Protein 3FH1 (pdb70)

InterPro domains:
  IPR032710 NTF2-like domain superfamily [SSF54427] (16-126)
  IPR037401 SnoaL-like domain [PF12680] (23-121)

Nearest PDB structures (foldseek):
  3fh1-assembly1_A-2  TM=1.009E+00  e=1.905E-24  Mesorhizobium loti
  2bng-assembly1_B  TM=7.174E-01  e=2.639E-05  Mycobacterium tuberculosis H37Rv
  2bng-assembly1_C-2  TM=7.098E-01  e=6.671E-05  Mycobacterium tuberculosis H37Rv
  5ts4-assembly3_C  TM=7.172E-01  e=2.159E-04  synthetic construct
  5yao-assembly2_B  TM=7.017E-01  e=2.159E-04  Rhodococcus erythropolis

Organism: Mesorhizobium japonicum (strain LMG 29417 / CECT 9101 / MAFF 303099) (NCBI:txid266835)

Sequence (118 aa):
ITLHPDDRSEQTAEIRRRRFNDVFQLHDPAALPELIAEEECVIENNTVPAPDGAARHAGRQACVQLWSSAIATQQPGTRRFDLEETFVAGDRATIRWRYWADGNSVRGVNLLRVVQDDGRIVEEAGYVKG

Foldseek 3Di:
DAEDDDDCQVLLVVLVVLLCCQVVLNLPPQLVQADQFAKEQAQDDPPTRDIATGSVRVSVVSNCNSNPPQKGKDWDDWYTYYFKIKTWIWIFNVGDIWTWMKIGDDPSHHRYMIHTDD

Solvent-accessible surface area: 7000 Å² total

Radius of gyration: 13.7 Å; Cα contacts (8 Å, |Δi|>4): 273; chains: 1; bounding box: 38×33×27 Å

CATH classification: 3.10.450.50

Structure (mmCIF, N/CA/C/O backbone):
data_3FH1
#
_entry.id   3FH1
#
_cell.length_a   45.110
_cell.length_b   45.110
_cell.length_c   136.600
_cell.angle_alpha   90.000
_cell.angle_beta   90.000
_cell.angle_gamma   90.000
#
_symmetry.space_group_name_H-M   'P 43 21 2'
#
loop_
_entity.id
_entity.type
_entity.pdbx_description
1 polymer 'uncharacterized NTF2-like protein'
2 non-polymer 'UNKNOWN LIGAND'
3 non-polymer 'CHLORIDE ION'
4 non-polymer 1,2-ETHANEDIOL
5 water water
#
loop_
_atom_site.group_PDB
_atom_site.id
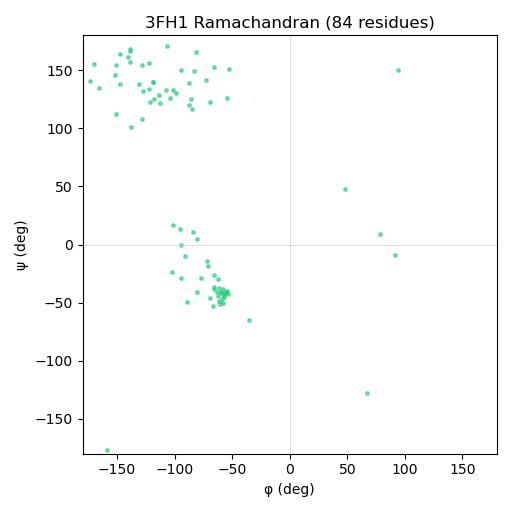_atom_site.type_symbol
_atom_site.label_atom_id
_atom_site.label_alt_id
_atom_site.label_comp_id
_atom_site.label_asym_id
_atom_site.label_entity_id
_atom_site.label_seq_id
_atom_site.pdbx_PDB_ins_code
_atom_site.Cartn_x
_atom_site.Cartn_y
_atom_site.Cartn_z
_atom_site.occupancy
_atom_site.B_iso_or_equiv
_atom_site.auth_seq_id
_atom_site.auth_comp_id
_atom_site.auth_asym_id
_atom_site.auth_atom_id
_atom_site.pdbx_PDB_model_num
ATOM 1 N N . ILE A 1 8 ? 16.023 -3.082 67.897 1.00 51.89 7 ILE A N 1
ATOM 2 C CA . ILE A 1 8 ? 14.731 -2.380 67.574 1.00 50.56 7 ILE A CA 1
ATOM 3 C C . ILE A 1 8 ? 13.625 -2.691 68.623 1.00 54.81 7 ILE A C 1
ATOM 4 O O . ILE A 1 8 ? 13.250 -3.860 68.805 1.00 58.04 7 ILE A O 1
ATOM 9 N N . THR A 1 9 ? 13.148 -1.660 69.349 1.00 51.87 8 THR A N 1
ATOM 10 C CA . THR A 1 9 ? 11.994 -1.785 70.259 1.00 50.09 8 THR A CA 1
ATOM 11 C C . THR A 1 9 ? 10.699 -1.597 69.446 1.00 48.04 8 THR A C 1
ATOM 12 O O . THR A 1 9 ? 10.485 -0.543 68.873 1.00 32.57 8 THR A O 1
ATOM 16 N N . LEU A 1 10 ? 9.857 -2.621 69.361 1.00 49.60 9 LEU A N 1
ATOM 17 C CA . LEU A 1 10 ? 8.620 -2.522 68.564 1.00 50.15 9 LEU A CA 1
ATOM 18 C C . LEU A 1 10 ? 7.392 -2.341 69.407 1.00 50.67 9 LEU A C 1
ATOM 19 O O . LEU A 1 10 ? 7.123 -3.112 70.330 1.00 50.80 9 LEU A O 1
ATOM 24 N N . HIS A 1 11 ? 6.655 -1.296 69.085 1.00 49.30 10 HIS A N 1
ATOM 25 C CA . HIS A 1 11 ? 5.350 -1.128 69.641 1.00 48.99 10 HIS A CA 1
ATOM 26 C C . HIS A 1 11 ? 4.402 -1.901 68.703 1.00 48.83 10 HIS A C 1
ATOM 27 O O . HIS A 1 11 ? 4.318 -1.591 67.520 1.00 44.90 10 HIS A O 1
ATOM 34 N N . PRO A 1 12 ? 3.681 -2.904 69.228 1.00 48.66 11 PRO A N 1
ATOM 35 C CA . PRO A 1 12 ? 2.809 -3.703 68.334 1.00 50.57 11 PRO A CA 1
ATOM 36 C C . PRO A 1 12 ? 1.825 -2.819 67.543 1.00 51.42 11 PRO A C 1
ATOM 37 O O . PRO A 1 12 ? 1.087 -2.001 68.128 1.00 50.98 11 PRO A O 1
ATOM 41 N N . ASP A 1 13 ? 1.836 -2.969 66.221 1.00 50.41 12 ASP A N 1
ATOM 42 C CA . ASP A 1 13 ? 0.963 -2.181 65.359 1.00 50.51 12 ASP A CA 1
ATOM 43 C C . ASP A 1 13 ? 1.056 -2.754 63.996 1.00 49.14 12 ASP A C 1
ATOM 44 O O . ASP A 1 13 ? 2.045 -3.379 63.666 1.00 52.43 12 ASP A O 1
ATOM 46 N N . ASP A 1 14 ? 0.011 -2.527 63.211 1.00 47.10 13 ASP A N 1
ATOM 47 C CA . ASP A 1 14 ? -0.149 -3.147 61.909 1.00 41.24 13 ASP A CA 1
ATOM 48 C C . ASP A 1 14 ? 1.171 -3.366 61.115 1.00 39.35 13 ASP A C 1
ATOM 49 O O . ASP A 1 14 ? 1.573 -4.514 60.806 1.00 47.57 13 ASP A O 1
ATOM 51 N N . ARG A 1 15 ? 1.804 -2.267 60.760 1.00 31.43 14 ARG A N 1
ATOM 52 C CA . ARG A 1 15 ? 3.022 -2.338 59.957 1.00 25.25 14 ARG A CA 1
ATOM 53 C C . ARG A 1 15 ? 4.279 -2.152 60.766 1.00 22.95 14 ARG A C 1
ATOM 54 O O . ARG A 1 15 ? 5.353 -1.875 60.208 1.00 23.28 14 ARG A O 1
ATOM 62 N N . SER A 1 16 ? 4.210 -2.284 62.097 1.00 21.59 15 SER A N 1
ATOM 63 C CA . SER A 1 16 ? 5.420 -2.089 62.865 1.00 20.98 15 SER A CA 1
ATOM 64 C C . SER A 1 16 ? 6.588 -2.988 62.409 1.00 19.57 15 SER A C 1
ATOM 65 O O . SER A 1 16 ? 7.739 -2.512 62.320 1.00 21.04 15 SER A O 1
ATOM 68 N N . GLU A 1 17 ? 6.329 -4.243 62.094 1.00 20.57 16 GLU A N 1
ATOM 69 C CA . GLU A 1 17 ? 7.398 -5.131 61.706 1.00 21.82 16 GLU A CA 1
ATOM 70 C C . GLU A 1 17 ? 8.022 -4.670 60.371 1.00 22.48 16 GLU A C 1
ATOM 71 O O . GLU A 1 17 ? 9.227 -4.692 60.219 1.00 20.86 16 GLU A O 1
ATOM 77 N N . GLN A 1 18 ? 7.196 -4.193 59.458 1.00 21.10 17 GLN A N 1
ATOM 78 C CA . GLN A 1 18 ? 7.714 -3.641 58.195 1.00 21.08 17 GLN A CA 1
ATOM 79 C C . GLN A 1 18 ? 8.611 -2.448 58.443 1.00 19.31 17 GLN A C 1
ATOM 80 O O . GLN A 1 18 ? 9.725 -2.323 57.923 1.00 20.62 17 GLN A O 1
ATOM 86 N N . THR A 1 19 ? 8.137 -1.504 59.263 1.00 21.26 18 THR A N 1
ATOM 87 C CA . THR A 1 19 ? 8.949 -0.344 59.580 1.00 20.72 18 THR A CA 1
ATOM 88 C C . THR A 1 19 ? 10.267 -0.738 60.238 1.00 18.68 18 THR A C 1
ATOM 89 O O . THR A 1 19 ? 11.313 -0.159 59.932 1.00 20.94 18 THR A O 1
ATOM 93 N N . ALA A 1 20 ? 10.244 -1.721 61.142 1.00 20.05 19 ALA A N 1
ATOM 94 C CA . ALA A 1 20 ? 11.484 -2.223 61.725 1.00 21.01 19 ALA A CA 1
ATOM 95 C C . ALA A 1 20 ? 12.466 -2.726 60.653 1.00 20.44 1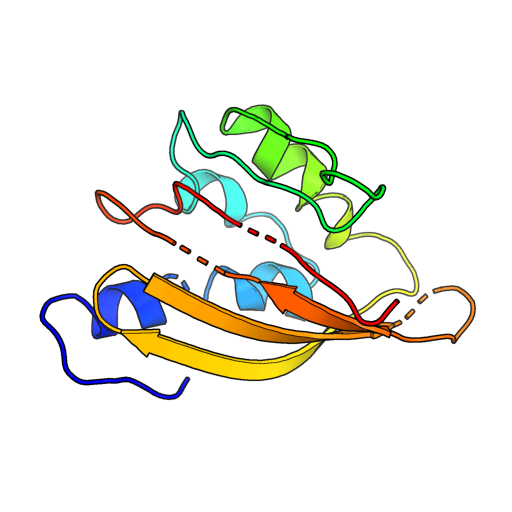9 ALA A C 1
ATOM 96 O O . ALA A 1 20 ? 13.695 -2.466 60.746 1.00 22.56 19 ALA A O 1
ATOM 98 N N . GLU A 1 21 ? 11.958 -3.458 59.666 1.00 21.21 20 GLU A N 1
ATOM 99 C CA . GLU A 1 21 ? 12.801 -3.985 58.600 1.00 21.74 20 GLU A CA 1
ATOM 100 C C . GLU A 1 21 ? 13.416 -2.847 57.795 1.00 21.85 20 GLU A C 1
ATOM 101 O O . GLU A 1 21 ? 14.592 -2.894 57.399 1.00 24.12 20 GLU A O 1
ATOM 107 N N . ILE A 1 22 ? 12.622 -1.820 57.531 1.00 21.53 21 ILE A N 1
ATOM 108 C CA . ILE A 1 22 ? 13.122 -0.638 56.801 1.00 20.36 21 ILE A CA 1
ATOM 109 C C . ILE A 1 22 ? 14.208 0.045 57.603 1.00 22.04 21 ILE A C 1
ATOM 110 O O . ILE A 1 22 ? 15.277 0.370 57.069 1.00 21.26 21 ILE A O 1
ATOM 123 N N A ARG A 1 24 ? 16.117 -1.279 59.898 0.50 20.69 23 ARG A N 1
ATOM 124 N N B ARG A 1 24 ? 16.080 -1.272 59.927 0.50 24.24 23 ARG A N 1
ATOM 125 C CA A ARG A 1 24 ? 17.314 -2.100 59.979 0.50 19.23 23 ARG A CA 1
ATOM 126 C CA B ARG A 1 24 ? 17.219 -2.155 60.050 0.50 25.85 23 ARG A CA 1
ATOM 127 C C A ARG A 1 24 ? 18.205 -1.849 58.768 0.50 20.61 23 ARG A C 1
ATOM 128 C C B ARG A 1 24 ? 18.094 -2.020 58.802 0.50 24.68 23 ARG A C 1
ATOM 129 O O A ARG A 1 24 ? 19.391 -1.547 58.909 0.50 19.37 23 ARG A O 1
ATOM 130 O O B ARG A 1 24 ? 19.317 -2.006 58.881 0.50 24.01 23 ARG A O 1
ATOM 145 N N A ARG A 1 25 ? 17.614 -1.954 57.588 0.50 21.56 24 ARG A N 1
ATOM 146 N N B ARG A 1 25 ? 17.464 -1.852 57.654 0.50 24.36 24 ARG A N 1
ATOM 147 C CA A ARG A 1 25 ? 18.340 -1.734 56.348 0.50 21.63 24 ARG A CA 1
ATOM 148 C CA B ARG A 1 25 ? 18.216 -1.710 56.418 0.50 22.82 24 ARG A CA 1
ATOM 149 C C A ARG A 1 25 ? 18.859 -0.288 56.239 0.50 20.19 24 ARG A C 1
ATOM 150 C C B ARG A 1 25 ? 18.841 -0.314 56.294 0.50 21.45 24 ARG A C 1
ATOM 151 O O A ARG A 1 25 ? 19.979 -0.083 55.747 0.50 21.92 24 ARG A O 1
ATOM 152 O O B ARG A 1 25 ? 19.999 -0.173 55.855 0.50 22.90 24 ARG A O 1
ATOM 167 N N . PHE A 1 26 ? 18.072 0.700 56.693 1.00 20.13 25 PHE A N 1
ATOM 168 C CA . PHE A 1 26 ? 18.527 2.087 56.735 1.00 20.49 25 PHE A CA 1
ATOM 169 C C . PHE A 1 26 ? 19.736 2.249 57.673 1.00 21.91 25 PHE A C 1
ATOM 170 O O . PHE A 1 26 ? 20.774 2.774 57.290 1.00 24.78 25 PHE A O 1
ATOM 178 N N . ASN A 1 27 ? 19.625 1.726 58.880 1.00 21.64 26 ASN A N 1
ATOM 179 C CA . ASN A 1 27 ? 20.725 1.823 59.837 1.00 22.83 26 ASN A CA 1
ATOM 180 C C . ASN A 1 27 ? 21.993 1.129 59.326 1.00 22.54 26 ASN A C 1
ATOM 181 O O . ASN A 1 27 ? 23.115 1.599 59.552 1.00 24.67 26 ASN A O 1
ATOM 186 N N . ASP A 1 28 ? 21.819 -0.015 58.641 1.00 23.45 27 ASP A N 1
ATOM 187 C CA . ASP A 1 28 ? 22.963 -0.765 58.119 1.00 23.20 27 ASP A CA 1
ATOM 188 C C . ASP A 1 28 ? 23.730 0.046 57.102 1.00 24.36 27 ASP A C 1
ATOM 189 O O . ASP A 1 28 ? 24.932 -0.098 56.999 1.00 25.25 27 ASP A O 1
ATOM 194 N N . VAL A 1 29 ? 23.065 0.945 56.373 1.00 20.87 28 VAL A N 1
ATOM 195 C CA . VAL A 1 29 ? 23.795 1.775 55.407 1.00 22.23 28 VAL A CA 1
ATOM 196 C C . VAL A 1 29 ? 24.925 2.520 56.126 1.00 23.31 28 VAL A C 1
ATOM 197 O O . VAL A 1 29 ? 26.047 2.613 55.623 1.00 23.74 28 VAL A O 1
ATOM 201 N N . PHE A 1 30 ? 24.626 3.017 57.314 1.00 22.55 29 PHE A N 1
ATOM 202 C CA . PHE A 1 30 ? 25.578 3.829 58.064 1.00 24.91 29 PHE A CA 1
ATOM 203 C C . PHE A 1 30 ? 26.589 2.981 58.789 1.00 25.22 29 PHE A C 1
ATOM 204 O O . PHE A 1 30 ? 27.757 3.340 58.850 1.00 27.92 29 PHE A O 1
ATOM 212 N N . GLN A 1 31 ? 26.128 1.887 59.362 1.00 23.03 30 GLN A N 1
ATOM 213 C CA . GLN A 1 31 ? 27.024 0.981 60.103 1.00 25.04 30 GLN A CA 1
ATOM 214 C C . GLN A 1 31 ? 28.036 0.311 59.193 1.00 25.89 30 GLN A C 1
ATOM 215 O O . GLN A 1 31 ? 29.195 0.132 59.584 1.00 26.51 30 GLN A O 1
ATOM 221 N N . LEU A 1 32 ? 27.620 -0.034 57.970 1.00 23.95 31 LEU A N 1
ATOM 222 C CA . LEU A 1 32 ? 28.472 -0.684 56.989 1.00 25.41 31 LEU A CA 1
ATOM 223 C C . LEU A 1 32 ? 29.139 0.296 56.022 1.00 25.42 31 LEU A C 1
ATOM 224 O O . LEU A 1 32 ? 29.918 -0.105 55.175 1.00 24.94 31 LEU A O 1
ATOM 229 N N . HIS A 1 33 ? 28.864 1.583 56.187 1.00 22.32 32 HIS A N 1
ATOM 230 C CA . HIS A 1 33 ? 29.356 2.636 55.284 1.00 21.97 32 HIS A CA 1
ATOM 231 C C . HIS A 1 33 ? 29.106 2.253 53.822 1.00 23.56 32 HIS A C 1
ATOM 232 O O . HIS A 1 33 ? 30.008 2.316 52.969 1.00 25.20 32 HIS A O 1
ATOM 239 N N . ASP A 1 34 ? 27.885 1.820 53.541 1.00 25.08 33 ASP A N 1
ATOM 240 C CA . ASP A 1 34 ? 27.556 1.269 52.229 1.00 25.23 33 ASP A CA 1
ATOM 241 C C . ASP A 1 34 ? 26.206 1.789 51.764 1.00 25.26 33 ASP A C 1
ATOM 242 O O . ASP A 1 34 ? 25.179 1.359 52.242 1.00 25.01 33 ASP A O 1
ATOM 247 N N . PRO A 1 35 ? 26.213 2.767 50.875 1.00 23.83 34 PRO A N 1
ATOM 248 C CA . PRO A 1 35 ? 24.952 3.348 50.502 1.00 25.03 34 PRO A CA 1
ATOM 249 C C . PRO A 1 35 ? 24.161 2.636 49.412 1.00 25.22 34 PRO A C 1
ATOM 250 O O . PRO A 1 35 ? 23.185 3.191 48.943 1.00 22.85 34 PRO A O 1
ATOM 254 N N . ALA A 1 36 ? 24.543 1.432 49.010 1.00 25.94 35 ALA A N 1
ATOM 255 C CA . ALA A 1 36 ? 23.851 0.729 47.916 1.00 27.26 35 ALA A CA 1
ATOM 256 C C . ALA A 1 36 ? 22.333 0.592 48.127 1.00 27.42 35 ALA A C 1
ATOM 257 O O . ALA A 1 36 ? 21.571 0.778 47.193 1.00 28.97 35 ALA A O 1
ATOM 259 N N . ALA A 1 37 ? 21.890 0.314 49.350 1.00 29.88 36 ALA A N 1
ATOM 260 C CA . ALA A 1 37 ? 20.435 0.180 49.639 1.00 29.69 36 ALA A CA 1
ATOM 261 C C . ALA A 1 37 ? 19.624 1.452 49.629 1.00 28.90 36 ALA A C 1
ATOM 262 O O . ALA A 1 37 ? 18.369 1.393 49.692 1.00 28.35 36 ALA A O 1
ATOM 264 N N . LEU A 1 38 ? 20.261 2.616 49.646 1.00 22.29 37 LEU A N 1
ATOM 265 C CA . LEU A 1 38 ? 19.475 3.800 49.879 1.00 23.55 37 LEU A CA 1
ATOM 266 C C . LEU A 1 38 ? 18.345 4.024 48.890 1.00 22.62 37 LEU A C 1
ATOM 267 O O . LEU A 1 38 ? 17.213 4.261 49.317 1.00 24.32 37 LEU A O 1
ATOM 272 N N . PRO A 1 39 ? 18.629 3.955 47.577 1.00 21.27 38 PRO A N 1
ATOM 273 C CA . PRO A 1 39 ? 17.525 4.295 46.681 1.00 20.50 38 PRO A CA 1
ATOM 274 C C . PRO A 1 39 ? 16.258 3.479 46.816 1.00 20.08 38 PRO A C 1
ATOM 275 O O . PRO A 1 39 ? 15.162 4.046 46.750 1.00 22.06 38 PRO A O 1
ATOM 279 N N . GLU A 1 40 ? 16.384 2.171 47.053 1.00 21.26 39 GLU A N 1
ATOM 280 C CA . GLU A 1 40 ? 15.183 1.344 47.137 1.00 21.55 39 GLU A CA 1
ATOM 281 C C . GLU A 1 40 ? 14.366 1.605 48.397 1.00 20.60 39 GLU A C 1
ATOM 282 O O . GLU A 1 40 ? 13.169 1.286 48.461 1.00 21.95 39 GLU A O 1
ATOM 288 N N . LEU A 1 41 ? 14.984 2.220 49.401 1.00 20.94 40 LEU A N 1
ATOM 289 C CA . LEU A 1 41 ? 14.314 2.489 50.677 1.00 20.77 40 LEU A CA 1
ATOM 290 C C . LEU A 1 41 ? 13.611 3.851 50.719 1.00 22.23 40 LEU A C 1
ATOM 291 O O . LEU A 1 41 ? 12.906 4.124 51.686 1.00 21.01 40 LEU A O 1
ATOM 296 N N . ILE A 1 42 ? 13.842 4.726 49.712 1.00 20.67 41 ILE A N 1
ATOM 297 C CA . ILE A 1 42 ? 13.470 6.136 49.753 1.00 19.82 41 ILE A CA 1
ATOM 298 C C . ILE A 1 42 ? 12.400 6.422 48.722 1.00 18.28 41 ILE A C 1
ATOM 299 O O . ILE A 1 42 ? 12.547 6.053 47.559 1.00 20.64 41 ILE A O 1
ATOM 304 N N . ALA A 1 43 ? 11.322 7.049 49.164 1.00 18.92 42 ALA A N 1
ATOM 305 C CA . ALA A 1 43 ? 10.236 7.472 48.292 1.00 21.43 42 ALA A CA 1
ATOM 306 C C . ALA A 1 43 ? 10.675 8.560 47.306 1.00 20.36 42 ALA A C 1
ATOM 307 O O . ALA A 1 43 ? 11.607 9.340 47.577 1.00 20.14 42 ALA A O 1
ATOM 309 N N . GLU A 1 44 ? 9.999 8.608 46.152 1.00 19.90 43 GLU A N 1
ATOM 310 C CA . GLU A 1 44 ? 10.315 9.606 45.140 1.00 21.25 43 GLU A CA 1
ATOM 311 C C . GLU A 1 44 ? 10.271 10.988 45.728 1.00 20.83 43 GLU A C 1
ATOM 312 O O . GLU A 1 44 ? 11.121 11.839 45.409 1.00 21.58 43 GLU A O 1
ATOM 318 N N A GLU A 1 45 ? 9.296 11.218 46.594 0.70 19.40 44 GLU A N 1
ATOM 319 N N B GLU A 1 45 ? 9.273 11.217 46.580 0.30 20.07 44 GLU A N 1
ATOM 320 C CA A GLU A 1 45 ? 9.036 12.539 47.161 0.70 19.74 44 GLU A CA 1
ATOM 321 C CA B GLU A 1 45 ? 9.008 12.519 47.196 0.30 19.97 44 GLU A CA 1
ATOM 322 C C A GLU A 1 45 ? 9.639 12.724 48.556 0.70 20.77 44 GLU A C 1
ATOM 323 C C B GLU A 1 45 ? 9.511 12.607 48.634 0.30 19.58 44 GLU A C 1
ATOM 324 O O A GLU A 1 45 ? 9.354 13.745 49.213 0.70 20.78 44 GLU A O 1
ATOM 325 O O B GLU A 1 45 ? 8.994 13.398 49.422 0.30 19.75 44 GLU A O 1
ATOM 336 N N . CYS A 1 46 ? 10.510 11.806 48.984 1.00 18.95 45 CYS A N 1
ATOM 337 C CA . CYS A 1 46 ? 11.100 11.856 50.355 1.00 18.35 45 CYS A CA 1
ATOM 338 C C . CYS A 1 46 ? 11.657 13.251 50.708 1.00 20.09 45 CYS A C 1
ATOM 339 O O . CYS A 1 46 ? 12.261 13.875 49.855 1.00 20.57 45 CYS A O 1
ATOM 342 N N . VAL A 1 47 ? 11.445 13.701 51.945 1.00 20.27 46 VAL A N 1
ATOM 343 C CA . VAL A 1 47 ? 12.004 14.941 52.436 1.00 20.97 46 VAL A CA 1
ATOM 344 C C . VAL A 1 47 ? 12.849 14.645 53.687 1.00 20.10 46 VAL A C 1
ATOM 345 O O . VAL A 1 47 ? 12.382 13.956 54.593 1.00 21.65 46 VAL A O 1
ATOM 349 N N . ILE A 1 48 ? 14.043 15.217 53.741 1.00 21.57 47 ILE A N 1
ATOM 350 C CA . ILE A 1 48 ? 14.854 15.232 54.949 1.00 19.68 47 ILE A CA 1
ATOM 351 C C . ILE A 1 48 ? 14.822 16.689 55.48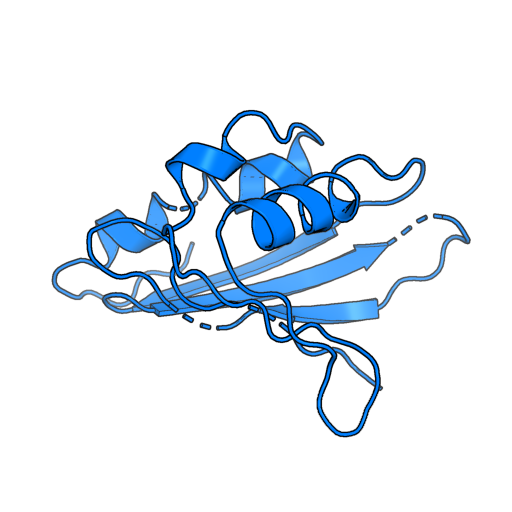6 1.00 20.60 47 ILE A C 1
ATOM 352 O O . ILE A 1 48 ? 15.042 17.656 54.741 1.00 21.16 47 ILE A O 1
ATOM 357 N N . GLU A 1 49 ? 14.587 16.826 56.796 1.00 18.70 48 GLU A N 1
ATOM 358 C CA . GLU A 1 49 ? 14.758 18.103 57.495 1.00 21.32 48 GLU A CA 1
ATOM 359 C C . GLU A 1 49 ? 16.010 17.853 58.298 1.00 21.84 48 GLU A C 1
ATOM 360 O O . GLU A 1 49 ? 16.000 17.147 59.298 1.00 20.40 48 GLU A O 1
ATOM 366 N N A ASN A 1 50 ? 17.145 18.358 57.823 0.50 23.21 49 ASN A N 1
ATOM 367 N N B ASN A 1 50 ? 17.084 18.501 57.844 0.50 21.59 49 ASN A N 1
ATOM 368 C CA A ASN A 1 50 ? 18.422 18.010 58.453 0.50 24.56 49 ASN A CA 1
ATOM 369 C CA B ASN A 1 50 ? 18.448 18.341 58.364 0.50 21.70 49 ASN A CA 1
ATOM 370 C C A ASN A 1 50 ? 18.612 18.752 59.784 0.50 22.68 49 ASN A C 1
ATOM 371 C C B ASN A 1 50 ? 18.540 18.720 59.850 0.50 20.29 49 ASN A C 1
ATOM 372 O O A ASN A 1 50 ? 17.929 19.720 60.115 0.50 20.39 49 ASN A O 1
ATO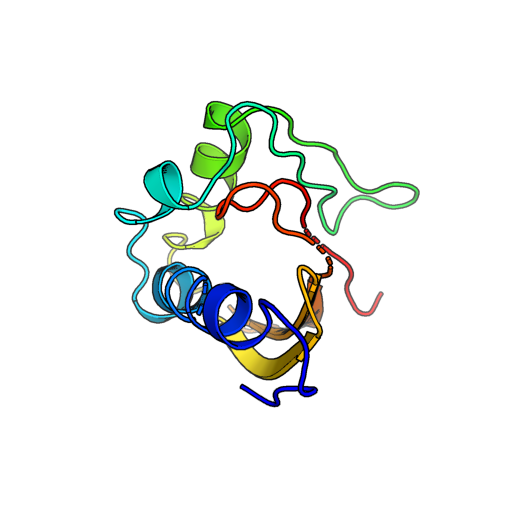M 373 O O B ASN A 1 50 ? 17.650 19.364 60.393 0.50 18.96 49 ASN A O 1
ATOM 382 N N . THR A 1 51 ? 19.630 18.302 60.494 1.00 23.18 50 THR A N 1
ATOM 383 C CA . THR A 1 51 ? 19.922 18.707 61.880 1.00 22.57 50 THR A CA 1
ATOM 384 C C . THR A 1 51 ? 20.364 20.131 62.022 1.00 23.41 50 THR A C 1
ATOM 385 O O . THR A 1 51 ? 20.242 20.710 63.102 1.00 24.65 50 THR A O 1
ATOM 389 N N . VAL A 1 52 ? 20.906 20.662 60.934 1.00 24.43 51 VAL A N 1
ATOM 390 C CA . VAL A 1 52 ? 21.459 22.004 60.873 1.00 22.16 51 VAL A CA 1
ATOM 391 C C . VAL A 1 52 ? 21.096 22.694 59.575 1.00 23.67 51 VAL A C 1
ATOM 392 O O . VAL A 1 52 ? 20.797 22.051 58.571 1.00 23.83 51 VAL A O 1
ATOM 396 N N . PRO A 1 53 ? 21.116 24.026 59.585 1.00 24.02 52 PRO A N 1
ATOM 397 C CA . PRO A 1 53 ? 21.337 24.919 60.697 1.00 25.56 52 PRO A CA 1
ATOM 398 C C . PRO A 1 53 ? 20.053 25.391 61.350 1.00 25.78 52 PRO A C 1
ATOM 399 O O . PRO A 1 53 ? 19.043 25.554 60.694 1.00 23.62 52 PRO A O 1
ATOM 403 N N . ALA A 1 54 ? 20.117 25.670 62.637 1.00 24.07 53 ALA A N 1
ATOM 404 C CA . ALA A 1 54 ? 19.055 26.403 63.308 1.00 22.33 53 ALA A CA 1
ATOM 405 C C . ALA A 1 54 ? 18.785 27.699 62.530 1.00 24.96 53 ALA A C 1
ATOM 406 O O . ALA A 1 54 ? 19.705 28.295 61.953 1.00 24.41 53 ALA A O 1
ATOM 408 N N . PRO A 1 55 ? 17.549 28.190 62.579 1.00 24.24 54 PRO A N 1
ATOM 409 C CA . PRO A 1 55 ? 16.418 27.684 63.337 1.00 22.59 54 PRO A CA 1
ATOM 410 C C . PRO A 1 55 ? 15.719 26.489 62.813 1.00 23.86 54 PRO A C 1
ATOM 411 O O . PRO A 1 55 ? 15.163 25.739 63.614 1.00 21.64 54 PRO A O 1
ATOM 415 N N . ASP A 1 56 ? 15.730 26.282 61.507 1.00 22.35 55 ASP A N 1
ATOM 416 C CA . ASP A 1 56 ? 14.803 25.336 60.866 1.00 21.99 55 ASP A CA 1
ATOM 417 C C . ASP A 1 56 ? 15.339 23.971 60.462 1.00 23.94 55 ASP A C 1
ATOM 418 O O . ASP A 1 56 ? 14.575 23.002 60.261 1.00 22.45 55 ASP A O 1
ATOM 423 N N . GLY A 1 57 ? 16.659 23.917 60.258 1.00 20.41 56 GLY A N 1
ATOM 424 C CA . GLY A 1 57 ? 17.313 22.821 59.603 1.00 22.61 56 GLY A CA 1
ATOM 425 C C . GLY A 1 57 ? 17.153 22.977 58.093 1.00 25.89 56 GLY A C 1
ATOM 426 O O . GLY A 1 57 ? 16.105 23.425 57.656 1.00 29.03 56 GLY A O 1
ATOM 427 N N A ALA A 1 58 ? 18.185 22.667 57.316 0.50 23.40 57 ALA A N 1
ATOM 428 N N B ALA A 1 58 ? 18.161 22.576 57.323 0.50 23.79 57 ALA A N 1
ATOM 429 C CA A ALA A 1 58 ? 18.049 22.672 55.878 0.50 22.12 57 ALA A CA 1
ATOM 430 C CA B ALA A 1 58 ? 18.070 22.602 55.880 0.50 22.44 57 ALA A CA 1
ATOM 431 C C A ALA A 1 58 ? 16.961 21.669 55.541 0.50 23.93 57 ALA A C 1
ATOM 432 C C B ALA A 1 58 ? 17.216 21.435 55.385 0.50 24.80 57 ALA A C 1
ATOM 433 O O A ALA A 1 58 ? 16.474 20.954 56.438 0.50 23.62 57 ALA A O 1
ATOM 434 O O B ALA A 1 58 ? 17.214 20.321 55.945 0.50 26.61 57 ALA A O 1
ATOM 437 N N . ARG A 1 59 ? 16.541 21.673 54.281 1.00 20.54 58 ARG A N 1
ATOM 438 C CA . ARG A 1 59 ? 15.575 20.738 53.765 1.00 21.46 58 ARG A CA 1
ATOM 439 C C . ARG A 1 59 ? 16.141 20.147 52.495 1.00 20.98 58 ARG A C 1
ATOM 440 O O . ARG A 1 59 ? 16.763 20.856 51.716 1.00 22.30 58 ARG A O 1
ATOM 448 N N . HIS A 1 60 ? 15.937 18.847 52.301 1.00 20.55 59 HIS A N 1
ATOM 449 C CA . HIS A 1 60 ? 16.390 18.136 51.084 1.00 21.36 59 HIS A CA 1
ATOM 450 C C . HIS A 1 60 ? 15.152 17.442 50.603 1.00 21.62 59 HIS A C 1
ATOM 451 O O . HIS A 1 60 ? 14.477 16.757 51.377 1.00 21.35 59 HIS A O 1
ATOM 458 N N . ALA A 1 61 ? 14.851 17.561 49.327 1.00 20.36 60 ALA A N 1
ATOM 459 C CA . ALA A 1 61 ? 13.605 17.003 48.795 1.00 19.52 60 ALA A CA 1
ATOM 460 C C . ALA A 1 61 ? 13.836 16.180 47.550 1.00 18.09 60 ALA A C 1
ATOM 461 O O . ALA A 1 61 ? 14.536 16.603 46.626 1.00 18.27 60 ALA A O 1
ATOM 463 N N . GLY A 1 62 ? 13.145 15.055 47.482 1.00 21.20 61 GLY A N 1
ATOM 464 C CA . GLY A 1 62 ? 13.248 14.152 46.363 1.00 19.25 61 GLY A CA 1
ATOM 465 C C . GLY A 1 62 ? 14.264 13.066 46.606 1.00 20.93 61 GLY A C 1
ATOM 466 O O . GLY A 1 62 ? 15.265 13.268 47.290 1.00 20.74 61 GLY A O 1
ATOM 467 N N . ARG A 1 63 ? 14.033 11.918 46.010 1.00 20.52 62 ARG A N 1
ATOM 468 C CA . ARG A 1 63 ? 14.905 10.777 46.216 1.00 18.69 62 ARG A CA 1
ATOM 469 C C . ARG A 1 63 ? 16.380 11.099 45.925 1.00 22.02 62 ARG A C 1
ATOM 470 O O . ARG A 1 63 ? 17.258 10.714 46.683 1.00 21.73 62 ARG A O 1
ATOM 478 N N . GLN A 1 64 ? 16.651 11.829 44.838 1.00 20.41 63 GLN A N 1
ATOM 479 C CA . GLN A 1 64 ? 18.032 12.079 44.458 1.00 19.69 63 GLN A CA 1
ATOM 480 C C . GLN A 1 64 ? 18.797 12.829 45.551 1.00 20.59 63 GLN A C 1
ATOM 481 O O . GLN A 1 64 ? 19.924 12.454 45.935 1.00 20.72 63 GLN A O 1
ATOM 487 N N . ALA A 1 65 ? 18.214 13.942 46.001 1.00 19.83 64 ALA A N 1
ATOM 488 C CA . ALA A 1 65 ? 18.821 14.785 47.055 1.00 19.19 64 ALA A CA 1
ATOM 489 C C . ALA A 1 65 ? 19.020 13.979 48.345 1.00 20.03 64 ALA A C 1
ATOM 490 O O . ALA A 1 65 ? 20.023 14.153 49.038 1.00 21.16 64 ALA A O 1
ATOM 492 N N . CYS A 1 66 ? 18.023 13.167 48.683 1.00 21.50 65 CYS A N 1
ATOM 493 C CA . CYS A 1 66 ? 18.077 12.399 49.936 1.00 20.83 65 CYS A CA 1
ATOM 494 C C . CYS A 1 66 ? 19.152 11.325 49.834 1.00 21.60 65 CYS A C 1
ATOM 495 O O . CYS A 1 66 ? 19.951 11.182 50.742 1.00 21.97 65 CYS A O 1
ATOM 498 N N . VAL A 1 67 ? 19.191 10.586 48.727 1.00 19.63 66 VAL A N 1
ATOM 499 C CA . VAL A 1 67 ? 20.294 9.613 48.476 1.00 19.86 66 VAL A CA 1
ATOM 500 C C . VAL A 1 67 ? 21.655 10.296 48.509 1.00 22.40 66 VAL A C 1
ATOM 501 O O . VAL A 1 67 ? 22.591 9.803 49.169 1.00 21.98 66 VAL A O 1
ATOM 505 N N . GLN A 1 68 ? 21.782 11.453 47.867 1.00 21.77 67 GLN A N 1
ATOM 506 C CA . GLN A 1 68 ? 23.091 12.098 47.805 1.00 23.55 67 GLN A CA 1
ATOM 507 C C . GLN A 1 68 ? 23.563 12.464 49.219 1.00 23.12 67 GLN A C 1
ATOM 508 O O . GLN A 1 68 ? 24.744 12.261 49.538 1.00 22.37 67 GLN A O 1
ATOM 514 N N . LEU A 1 69 ? 22.674 13.024 50.035 1.00 21.34 68 LEU A N 1
ATOM 515 C CA . LEU A 1 69 ? 23.046 13.486 51.358 1.00 21.51 68 LEU A CA 1
ATOM 516 C C . LEU A 1 69 ? 23.421 12.311 52.244 1.00 22.25 68 LEU A C 1
ATOM 517 O O . LEU A 1 69 ? 24.486 12.279 52.836 1.00 22.84 68 LEU A O 1
ATOM 522 N N . TRP A 1 70 ? 22.544 11.330 52.326 1.00 21.24 69 TRP A N 1
ATOM 523 C CA . TRP A 1 70 ? 22.835 10.182 53.160 1.00 20.87 69 TRP A CA 1
ATOM 524 C C . TRP A 1 70 ? 24.069 9.382 52.696 1.00 21.63 69 TRP A C 1
ATOM 525 O O . TRP A 1 70 ? 24.815 8.851 53.520 1.00 21.82 69 TRP A O 1
ATOM 536 N N A SER A 1 71 ? 24.281 9.278 51.385 0.50 20.18 70 SER A N 1
ATOM 537 N N B SER A 1 71 ? 24.264 9.281 51.390 0.50 20.24 70 SER A N 1
ATOM 538 C CA A SER A 1 71 ? 25.461 8.582 50.833 0.50 20.73 70 SER A CA 1
ATOM 539 C CA B SER A 1 71 ? 25.430 8.595 50.851 0.50 20.92 70 SER A CA 1
ATOM 540 C C A SER A 1 71 ? 26.764 9.248 51.267 0.50 23.41 70 SER A C 1
ATOM 541 C C B SER A 1 71 ? 26.711 9.255 51.359 0.50 23.21 70 SER A C 1
ATOM 542 O O A SER A 1 71 ? 27.759 8.592 51.593 0.50 23.10 70 SER A O 1
ATOM 543 O O B SER A 1 71 ? 27.615 8.605 51.875 0.50 22.80 70 SER A O 1
ATOM 548 N N . ALA A 1 72 ? 26.766 10.566 51.240 1.00 21.76 71 ALA A N 1
ATOM 549 C CA . ALA A 1 72 ? 27.950 11.309 51.623 1.00 23.04 71 ALA A CA 1
ATOM 550 C C . ALA A 1 72 ? 28.202 11.081 53.118 1.00 23.14 71 ALA A C 1
ATOM 551 O O . ALA A 1 72 ? 29.349 10.930 53.543 1.00 26.96 71 ALA A O 1
ATOM 553 N N . ILE A 1 73 ? 27.140 11.163 53.906 1.00 22.32 72 ILE A N 1
ATOM 554 C CA . ILE A 1 73 ? 27.225 10.978 55.368 1.00 24.78 72 ILE A CA 1
ATOM 555 C C . ILE A 1 73 ? 27.795 9.602 55.664 1.00 25.79 72 ILE A C 1
ATOM 556 O O . ILE A 1 73 ? 28.712 9.481 56.479 1.00 27.29 72 ILE A O 1
ATOM 561 N N . ALA A 1 74 ? 27.270 8.592 54.992 1.00 23.96 73 ALA A N 1
ATOM 562 C CA . ALA A 1 74 ? 27.653 7.186 55.227 1.00 22.72 73 ALA A CA 1
ATOM 563 C C . ALA A 1 74 ? 29.079 6.862 54.874 1.00 23.06 73 ALA A C 1
ATOM 564 O O . ALA A 1 74 ? 29.624 5.883 55.366 1.00 23.06 73 ALA A O 1
ATOM 566 N N . THR A 1 75 ? 29.639 7.623 53.959 1.00 21.74 74 THR A N 1
ATOM 567 C CA . THR A 1 75 ? 30.957 7.325 53.441 1.00 23.57 74 THR A CA 1
ATOM 568 C C . THR A 1 75 ? 32.027 8.362 53.799 1.00 26.47 74 THR A C 1
ATOM 569 O O . THR A 1 75 ? 33.153 8.277 53.287 1.00 27.77 74 THR A O 1
ATOM 573 N N A GLN A 1 76 ? 31.721 9.318 54.671 0.50 27.05 75 GLN A N 1
ATOM 574 N N B GLN A 1 76 ? 31.720 9.303 54.678 0.50 26.34 75 GLN A N 1
ATOM 575 C CA A GLN A 1 76 ? 32.705 10.341 55.045 0.50 27.12 75 GLN A CA 1
ATOM 576 C CA B GLN A 1 76 ? 32.724 10.284 55.044 0.50 27.62 75 GLN A CA 1
ATOM 577 C C A GLN A 1 76 ? 33.797 9.719 55.927 0.50 27.15 75 GLN A C 1
ATOM 578 C C B GLN A 1 76 ? 33.804 9.612 55.889 0.50 27.17 75 GLN A C 1
ATOM 579 O O A GLN A 1 76 ? 33.496 9.246 57.024 0.50 25.88 75 GLN A O 1
ATOM 580 O O B GLN A 1 76 ? 33.504 8.964 56.892 0.50 26.04 75 GLN A O 1
ATOM 591 N N . PRO A 1 77 ? 35.069 9.723 55.466 1.00 26.36 76 PRO A N 1
ATOM 592 C CA . PRO A 1 77 ? 36.146 9.136 56.270 1.00 26.41 76 PRO A CA 1
ATOM 593 C C . PRO A 1 77 ? 36.230 9.674 57.693 1.00 26.81 76 PRO A C 1
ATOM 594 O O . PRO A 1 77 ? 35.993 10.874 57.965 1.00 25.21 76 PRO A O 1
ATOM 598 N N . GLY A 1 78 ? 36.515 8.765 58.607 1.00 26.00 77 GLY A N 1
ATOM 599 C CA . GLY A 1 78 ? 36.726 9.12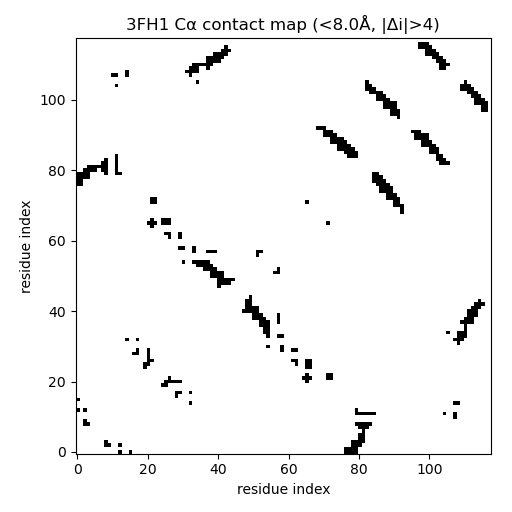1 59.994 1.00 28.52 77 GLY A CA 1
ATOM 600 C C . GLY A 1 78 ? 35.488 9.375 60.809 1.00 29.29 77 GLY A C 1
ATOM 601 O O . GLY A 1 78 ? 35.600 9.828 61.937 1.00 30.29 77 GLY A O 1
ATOM 602 N N . THR A 1 79 ? 34.322 9.078 60.245 1.00 26.29 78 THR A N 1
ATOM 603 C CA . THR A 1 79 ? 33.057 9.334 60.929 1.00 24.28 78 THR A CA 1
ATOM 604 C C . THR A 1 79 ? 32.281 8.035 61.061 1.00 25.94 78 THR A C 1
ATOM 605 O O . THR A 1 79 ? 32.459 7.102 60.267 1.00 25.81 78 THR A O 1
ATOM 609 N N A ARG A 1 80 ? 31.440 7.965 62.094 0.50 25.23 79 ARG A N 1
ATOM 610 N N B ARG A 1 80 ? 31.401 7.986 62.059 0.50 24.79 79 ARG A N 1
ATOM 611 C CA A ARG A 1 80 ? 30.615 6.790 62.346 0.50 23.58 79 ARG A CA 1
ATOM 612 C CA B ARG A 1 80 ? 30.592 6.806 62.309 0.50 23.14 79 ARG A CA 1
ATOM 613 C C A ARG A 1 80 ? 29.432 7.165 63.237 0.50 23.55 79 ARG A C 1
ATOM 614 C C B ARG A 1 80 ? 29.496 7.118 63.323 0.50 23.62 79 ARG A C 1
ATOM 615 O O A ARG A 1 80 ? 29.346 8.281 63.752 0.50 21.49 79 ARG A O 1
ATOM 616 O O B ARG A 1 80 ? 29.548 8.139 64.030 0.50 23.20 79 ARG A O 1
ATOM 631 N N . PHE A 1 81 ? 28.521 6.220 63.389 1.00 21.37 80 PHE A N 1
ATOM 632 C CA . PHE A 1 81 ? 27.399 6.363 64.310 1.00 22.25 80 PHE A CA 1
ATOM 633 C C . PHE A 1 81 ? 27.328 5.182 65.257 1.00 24.61 80 PHE A C 1
ATOM 634 O O . PHE A 1 81 ? 27.528 4.039 64.836 1.00 23.42 80 PHE A O 1
ATOM 642 N N . ASP A 1 82 ? 27.031 5.458 66.532 1.00 23.48 81 ASP A N 1
ATOM 643 C CA . ASP A 1 82 ? 26.587 4.441 67.457 1.00 23.30 81 ASP A CA 1
ATOM 644 C C . ASP A 1 82 ? 25.077 4.592 67.576 1.00 23.19 81 ASP A C 1
ATOM 645 O O . ASP A 1 82 ? 24.550 5.691 67.716 1.00 25.51 81 ASP A O 1
ATOM 650 N N . LEU A 1 83 ? 24.377 3.479 67.485 1.00 19.56 82 LEU A N 1
ATOM 651 C CA . LEU A 1 83 ? 22.935 3.445 67.667 1.00 22.02 82 LEU A CA 1
ATOM 652 C C . LEU A 1 83 ? 22.630 3.308 69.149 1.00 23.22 82 LEU A C 1
ATOM 653 O O . LEU A 1 83 ? 23.078 2.358 69.820 1.00 25.93 82 LEU A O 1
ATOM 658 N N . GLU A 1 84 ? 21.826 4.233 69.652 1.00 19.84 83 GLU A N 1
ATOM 659 C CA . GLU A 1 84 ? 21.376 4.189 71.031 1.00 19.96 83 GLU A CA 1
ATOM 660 C C . GLU A 1 84 ? 20.079 3.392 71.158 1.00 21.84 83 GLU A C 1
ATOM 661 O O . GLU A 1 84 ? 19.965 2.512 72.022 1.00 25.08 83 GLU A O 1
ATOM 667 N N . GLU A 1 85 ? 19.100 3.695 70.318 1.00 22.84 84 GLU A N 1
ATOM 668 C CA . GLU A 1 85 ? 17.817 3.011 70.376 1.00 23.75 84 GLU A CA 1
ATOM 669 C C . GLU A 1 85 ? 17.035 3.284 69.128 1.00 23.64 84 GLU A C 1
ATOM 670 O O . GLU A 1 85 ? 16.919 4.441 68.722 1.00 23.07 84 GLU A O 1
ATOM 676 N N . THR A 1 86 ? 16.449 2.237 68.565 1.00 22.65 85 THR A N 1
ATOM 677 C CA . THR A 1 86 ? 15.452 2.380 67.496 1.00 21.59 85 THR A CA 1
ATOM 678 C C . THR A 1 86 ? 14.131 1.926 68.073 1.00 23.83 85 THR A C 1
ATOM 679 O O . THR A 1 86 ? 14.032 0.774 68.557 1.00 25.26 85 THR A O 1
ATOM 683 N N . PHE A 1 87 ? 13.155 2.815 68.059 1.00 22.13 86 PHE A N 1
ATOM 684 C CA . PHE A 1 87 ? 11.783 2.568 68.549 1.00 22.95 86 PHE A CA 1
ATOM 685 C C . PHE A 1 87 ? 10.814 2.718 67.374 1.00 22.64 86 PHE A C 1
ATOM 686 O O . PHE A 1 87 ? 10.845 3.736 66.671 1.00 22.57 86 PHE A O 1
ATOM 694 N N . VAL A 1 88 ? 10.015 1.693 67.145 1.00 22.41 87 VAL A N 1
ATOM 695 C CA . VAL A 1 88 ? 9.071 1.642 66.011 1.00 21.37 87 VAL A CA 1
ATOM 696 C C . VAL A 1 88 ? 7.653 1.534 66.458 1.00 24.15 87 VAL A C 1
ATOM 697 O O . VAL A 1 88 ? 7.365 0.747 67.366 1.00 22.46 87 VAL A O 1
ATOM 701 N N . ALA A 1 89 ? 6.755 2.245 65.791 1.00 21.88 88 ALA A N 1
ATOM 702 C CA . ALA A 1 89 ? 5.332 2.111 66.026 1.00 22.45 88 ALA A CA 1
ATOM 703 C C . ALA A 1 89 ? 4.599 2.448 64.737 1.00 22.11 88 ALA A C 1
ATOM 704 O O . ALA A 1 89 ? 4.650 3.575 64.256 1.00 21.56 88 ALA A O 1
ATOM 706 N N . GLY A 1 90 ? 3.968 1.444 64.145 1.00 22.23 89 GLY A N 1
ATOM 707 C CA . GLY A 1 90 ? 3.198 1.661 62.950 1.00 21.08 89 GLY A CA 1
ATOM 708 C C . GLY A 1 90 ? 4.131 2.032 61.834 1.00 22.85 89 GLY A C 1
ATOM 709 O O . GLY A 1 90 ? 5.107 1.324 61.591 1.00 22.39 89 GLY A O 1
ATOM 710 N N . ASP A 1 91 ? 3.846 3.149 61.162 1.00 21.97 90 ASP A N 1
ATOM 711 C CA . ASP A 1 91 ? 4.650 3.627 60.017 1.00 20.41 90 ASP A CA 1
ATOM 712 C C . ASP A 1 91 ? 5.705 4.663 60.491 1.00 20.65 90 ASP A C 1
ATOM 713 O O . ASP A 1 91 ? 6.375 5.338 59.680 1.00 23.93 90 ASP A O 1
ATOM 718 N N . ARG A 1 92 ? 5.938 4.764 61.798 1.00 21.12 91 ARG A N 1
ATOM 719 C CA . ARG A 1 92 ? 6.906 5.722 62.338 1.00 20.79 91 ARG A CA 1
ATOM 720 C C . ARG A 1 92 ? 7.993 5.099 63.162 1.00 21.24 91 ARG A C 1
ATOM 721 O O . ARG A 1 92 ? 7.818 4.008 63.698 1.00 22.00 91 ARG A O 1
ATOM 729 N N . ALA A 1 93 ? 9.125 5.770 63.270 1.00 20.50 92 ALA A N 1
ATOM 730 C CA . ALA A 1 93 ? 10.177 5.304 64.110 1.00 21.43 92 ALA A CA 1
ATOM 731 C C . ALA A 1 93 ? 10.984 6.443 64.609 1.00 21.57 92 ALA A C 1
ATOM 732 O O . ALA A 1 93 ? 11.012 7.526 64.030 1.00 23.34 92 ALA A O 1
ATOM 734 N N . THR A 1 94 ? 11.612 6.211 65.747 1.00 20.53 93 THR A N 1
ATOM 735 C CA . THR A 1 94 ? 12.650 7.147 66.218 1.00 20.70 93 THR A CA 1
ATOM 736 C C . THR A 1 94 ? 13.984 6.382 66.310 1.00 21.89 93 THR A C 1
ATOM 737 O O . THR A 1 94 ? 14.002 5.211 66.664 1.00 23.64 93 THR A O 1
ATOM 741 N N . ILE A 1 95 ? 15.064 7.029 65.913 1.00 20.00 94 ILE A N 1
ATOM 742 C CA . ILE A 1 95 ? 16.395 6.407 65.996 1.00 20.69 94 ILE A CA 1
ATOM 743 C C . ILE A 1 95 ? 17.272 7.374 66.718 1.00 20.30 94 ILE A C 1
ATOM 744 O O . ILE A 1 95 ? 17.570 8.466 66.192 1.00 19.87 94 ILE A O 1
ATOM 749 N N . ARG A 1 96 ? 17.606 7.024 67.967 1.00 20.89 95 ARG A N 1
ATOM 750 C CA . ARG A 1 96 ? 18.597 7.808 68.727 1.00 20.24 95 ARG A CA 1
ATOM 751 C C . ARG A 1 96 ? 19.975 7.280 68.430 1.00 21.27 95 ARG A C 1
ATOM 752 O O . ARG A 1 96 ? 20.209 6.073 68.378 1.00 20.93 95 ARG A O 1
ATOM 760 N N . TRP A 1 97 ? 20.914 8.209 68.279 1.00 21.54 96 TRP A N 1
ATOM 761 C CA . TRP A 1 97 ? 22.283 7.938 67.895 1.00 21.00 96 TRP A CA 1
ATOM 762 C C . TRP A 1 97 ? 23.298 8.879 68.492 1.00 19.84 96 TRP A C 1
ATOM 763 O O . TRP A 1 97 ? 22.971 9.930 69.023 1.00 20.27 96 TRP A O 1
ATOM 774 N N . ARG A 1 98 ? 24.563 8.462 68.423 1.00 20.01 97 ARG A N 1
ATOM 775 C CA . ARG A 1 98 ? 25.716 9.293 68.709 1.00 19.96 97 ARG A CA 1
ATOM 776 C C . ARG A 1 98 ? 26.575 9.298 67.445 1.00 20.99 97 ARG A C 1
ATOM 777 O O . ARG A 1 98 ? 26.949 8.229 66.930 1.00 21.84 97 ARG A O 1
ATOM 785 N N . TYR A 1 99 ? 26.821 10.494 66.930 1.00 21.43 98 TYR A N 1
ATOM 786 C CA . TYR A 1 99 ? 27.649 10.685 65.723 1.00 22.40 98 TYR A CA 1
ATOM 787 C C . TYR A 1 99 ? 29.054 11.075 66.144 1.00 23.71 98 TYR A C 1
ATOM 788 O O . TYR A 1 99 ? 29.241 12.017 66.932 1.00 23.22 98 TYR A O 1
ATOM 797 N N . TRP A 1 100 ? 30.040 10.370 65.576 1.00 23.28 99 TRP A N 1
ATOM 798 C CA . TRP A 1 100 ? 31.448 10.617 65.828 1.00 23.04 99 TRP A CA 1
ATOM 799 C C . TRP A 1 100 ? 32.036 11.275 64.609 1.00 27.94 99 TRP A C 1
ATOM 800 O O . TRP A 1 100 ? 31.922 10.770 63.499 1.00 26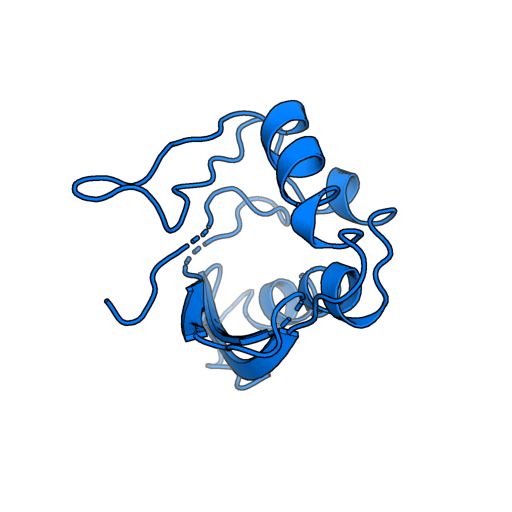.72 99 TRP A O 1
ATOM 819 N N . ALA A 1 102 ? 35.235 13.336 62.443 1.00 36.55 101 ALA A N 1
ATOM 820 C CA . ALA A 1 102 ? 36.638 13.081 62.102 1.00 38.20 101 ALA A CA 1
ATOM 821 C C . ALA A 1 102 ? 37.611 13.697 63.091 1.00 39.12 101 ALA A C 1
ATOM 822 O O . ALA A 1 102 ? 38.691 13.159 63.279 1.00 40.90 101 ALA A O 1
ATOM 824 N N . ASP A 1 103 ? 37.224 14.798 63.742 1.00 39.39 102 ASP A N 1
ATOM 825 C CA . ASP A 1 103 ? 38.086 15.436 64.745 1.00 37.99 102 ASP A CA 1
ATOM 826 C C . ASP A 1 103 ? 38.036 14.759 66.093 1.00 37.04 102 ASP A C 1
ATOM 827 O O . ASP A 1 103 ? 38.622 15.258 67.041 1.00 38.95 102 ASP A O 1
ATOM 832 N N . GLY A 1 104 ? 37.317 13.644 66.208 1.00 34.39 103 GLY A N 1
ATOM 833 C CA . GLY A 1 104 ? 37.296 12.916 67.472 1.00 31.25 103 GLY A CA 1
ATOM 834 C C . GLY A 1 104 ? 36.164 13.335 68.399 1.00 29.26 103 GLY A C 1
ATOM 835 O O . GLY A 1 104 ? 35.938 12.692 69.413 1.00 30.63 103 GLY A O 1
ATOM 836 N N . ASN A 1 105 ? 35.452 14.403 68.058 1.00 30.78 104 ASN A N 1
ATOM 837 C CA . ASN A 1 105 ? 34.320 14.842 68.883 1.00 30.63 104 ASN A CA 1
ATOM 838 C C . ASN A 1 105 ? 33.083 14.001 68.531 1.00 27.32 104 ASN A C 1
ATOM 839 O O . ASN A 1 105 ? 33.055 13.332 67.499 1.00 24.45 104 ASN A O 1
ATOM 844 N N . SER A 1 106 ? 32.062 14.067 69.373 1.00 25.79 105 SER A N 1
ATOM 845 C CA . SER A 1 106 ? 30.811 13.407 69.056 1.00 23.79 105 SER A CA 1
ATOM 846 C C . SER A 1 106 ? 29.675 14.299 69.451 1.00 23.08 105 SER A C 1
ATOM 847 O O . SER A 1 106 ? 29.888 15.300 70.155 1.00 22.92 105 SER A O 1
ATOM 850 N N . VAL A 1 107 ? 28.489 13.950 68.976 1.00 21.62 106 VAL A N 1
ATOM 851 C CA . VAL A 1 107 ? 27.269 14.625 69.364 1.00 19.80 106 VAL A CA 1
ATOM 852 C C . VAL A 1 107 ? 26.108 13.607 69.360 1.00 22.19 106 VAL A C 1
ATOM 853 O O . VAL A 1 107 ? 26.013 12.736 68.491 1.00 21.70 106 VAL A O 1
ATOM 857 N N . ARG A 1 108 ? 25.250 13.672 70.372 1.00 19.13 107 ARG A N 1
ATOM 858 C CA . ARG A 1 108 ? 24.040 12.858 70.358 1.00 19.74 107 ARG A CA 1
ATOM 859 C C . ARG A 1 108 ? 22.940 13.511 69.550 1.00 21.66 107 ARG A C 1
ATOM 860 O O . ARG A 1 108 ? 22.803 14.738 69.514 1.00 21.85 107 ARG A O 1
ATOM 868 N N . GLY A 1 109 ? 22.106 12.672 68.945 1.00 20.42 108 GLY A N 1
ATOM 869 C CA . GLY A 1 109 ? 20.988 13.133 68.103 1.00 21.45 108 GLY A CA 1
ATOM 870 C C . GLY A 1 109 ? 19.913 12.113 67.950 1.00 18.64 108 GLY A C 1
ATOM 871 O O . GLY A 1 109 ? 19.945 11.019 68.541 1.00 18.44 108 GLY A O 1
ATOM 872 N N . VAL A 1 110 ? 18.926 12.468 67.146 1.00 19.73 109 VAL A N 1
ATOM 873 C CA . VAL A 1 110 ? 17.798 11.616 66.915 1.00 19.91 109 VAL A CA 1
ATOM 874 C C . VAL A 1 110 ? 17.236 11.911 65.530 1.00 21.06 109 VAL A C 1
ATOM 875 O O . VAL A 1 110 ? 17.275 13.068 65.037 1.00 20.99 109 VAL A O 1
ATOM 879 N N . ASN A 1 111 ? 16.738 10.851 64.894 1.00 21.17 110 ASN A N 1
ATOM 880 C CA . ASN A 1 111 ? 15.965 10.973 63.674 1.00 18.80 110 ASN A CA 1
ATOM 881 C C . ASN A 1 111 ? 14.505 10.539 63.956 1.00 21.68 110 ASN A C 1
ATOM 882 O O . ASN A 1 111 ? 14.251 9.498 64.608 1.00 23.42 110 ASN A O 1
ATOM 887 N N A LEU A 1 112 ? 13.548 11.348 63.492 0.50 21.20 111 LEU A N 1
ATOM 888 N N B LEU A 1 112 ? 13.567 11.360 63.505 0.50 21.55 111 LEU A N 1
ATOM 889 C CA A LEU A 1 112 ? 12.151 10.963 63.440 0.50 18.93 111 LEU A CA 1
ATOM 890 C CA B LEU A 1 112 ? 12.179 11.027 63.486 0.50 19.92 111 LEU A CA 1
ATOM 891 C C A LEU A 1 112 ? 11.819 10.571 62.009 0.50 20.82 111 LEU A C 1
ATOM 892 C C B LEU A 1 112 ? 11.968 10.536 62.042 0.50 20.73 111 LEU A C 1
ATOM 893 O O A LEU A 1 112 ? 11.890 11.374 61.068 0.50 22.61 111 LEU A O 1
ATOM 894 O O B LEU A 1 112 ? 12.395 11.235 61.099 0.50 20.76 111 LEU A O 1
ATOM 911 N N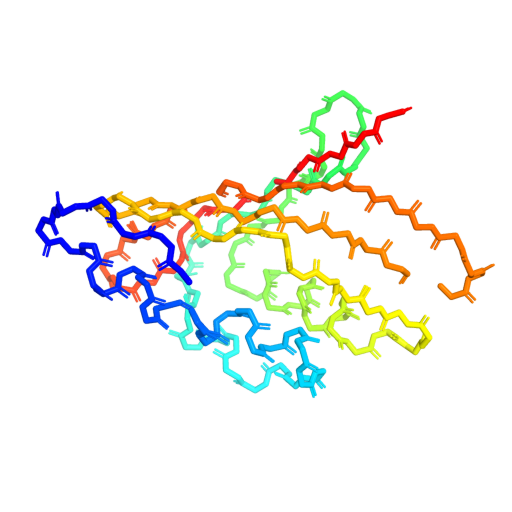 . ARG A 1 114 ? 9.394 8.505 59.033 1.00 19.91 113 ARG A N 1
ATOM 912 C CA . ARG A 1 114 ? 8.053 8.136 58.650 1.00 19.92 11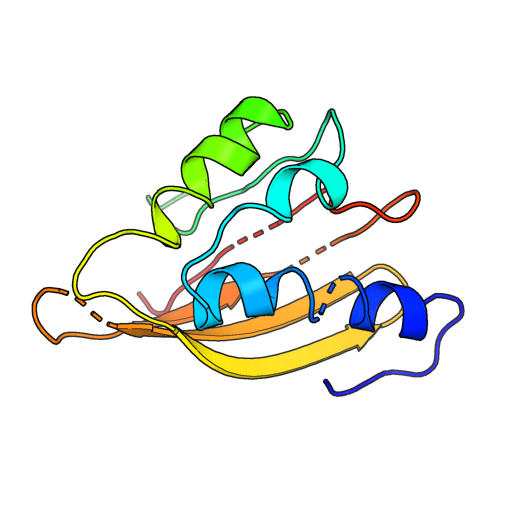3 ARG A CA 1
ATOM 913 C C . ARG A 1 114 ? 8.064 7.431 57.287 1.00 20.77 113 ARG A C 1
ATOM 914 O O . ARG A 1 114 ? 8.791 7.875 56.369 1.00 22.33 113 ARG A O 1
ATOM 922 N N A VAL A 1 115 ? 7.345 6.317 57.207 0.50 21.71 114 VAL A N 1
ATOM 923 N N B VAL A 1 115 ? 7.386 6.280 57.244 0.50 21.24 114 VAL A N 1
ATOM 924 C CA A VAL A 1 115 ? 7.260 5.542 55.977 0.50 20.03 114 VAL A CA 1
ATOM 925 C CA B VAL A 1 115 ? 7.252 5.446 56.051 0.50 20.60 114 VAL A CA 1
ATOM 926 C C A VAL A 1 115 ? 5.873 5.504 55.434 0.50 22.36 114 VAL A C 1
ATOM 927 C C B VAL A 1 115 ? 5.885 5.645 55.423 0.50 23.17 114 VAL A C 1
ATOM 928 O O A VAL A 1 115 ? 4.894 5.511 56.188 0.50 18.12 114 VAL A O 1
ATOM 929 O O B VAL A 1 115 ? 4.937 6.046 56.106 0.50 22.49 114 VAL A O 1
ATOM 936 N N . GLN A 1 116 ? 5.784 5.426 54.103 1.00 20.73 115 GLN A N 1
ATOM 937 C CA . GLN A 1 116 ? 4.496 5.341 53.428 1.00 23.59 115 GLN A CA 1
ATOM 938 C C . GLN A 1 116 ? 4.746 4.439 52.227 1.00 21.77 115 GLN A C 1
ATOM 939 O O . GLN A 1 116 ? 5.766 4.588 51.544 1.00 21.24 115 GLN A O 1
ATOM 945 N N A ASP A 1 117 ? 3.830 3.520 51.954 0.50 22.84 116 ASP A N 1
ATOM 946 N N B ASP A 1 117 ? 3.855 3.474 52.057 0.50 22.12 116 ASP A N 1
ATOM 947 C CA A ASP A 1 117 ? 3.992 2.558 50.854 0.50 22.55 116 ASP A CA 1
ATOM 948 C CA B ASP A 1 117 ? 3.944 2.517 50.976 0.50 21.49 116 ASP A CA 1
ATOM 949 C C A ASP A 1 117 ? 5.323 1.808 50.930 0.50 20.79 116 ASP A C 1
ATOM 950 C C B ASP A 1 117 ? 5.314 1.853 50.949 0.50 19.67 116 ASP A C 1
ATOM 951 O O A ASP A 1 117 ? 5.892 1.446 49.903 0.50 21.33 116 ASP A O 1
ATOM 952 O O B ASP A 1 117 ? 5.898 1.621 49.898 0.50 19.86 116 ASP A O 1
ATOM 961 N N . GLY A 1 118 ? 5.811 1.551 52.142 1.00 20.45 117 GLY A N 1
ATOM 962 C CA . GLY A 1 118 ? 7.023 0.757 52.299 1.00 19.69 117 GLY A CA 1
ATOM 963 C C . GLY A 1 118 ? 8.347 1.460 52.065 1.00 19.84 117 GLY A C 1
ATOM 964 O O . GLY A 1 118 ? 9.383 0.791 51.982 1.00 20.09 117 GLY A O 1
ATOM 965 N N . ARG A 1 119 ? 8.292 2.775 51.863 1.00 20.38 118 ARG A N 1
ATOM 966 C CA . ARG A 1 119 ? 9.494 3.587 51.692 1.00 18.94 118 ARG A CA 1
ATOM 967 C C . ARG A 1 119 ? 9.517 4.789 52.625 1.00 19.19 118 ARG A C 1
ATOM 968 O O . ARG A 1 119 ? 8.424 5.288 53.046 1.00 20.52 118 ARG A O 1
ATOM 976 N N . ILE A 1 120 ? 10.721 5.257 52.927 1.00 20.43 119 ILE A N 1
ATOM 977 C CA . ILE A 1 120 ? 10.885 6.447 53.781 1.00 20.26 119 ILE A CA 1
ATOM 978 C C . ILE A 1 120 ? 10.405 7.664 53.032 1.00 20.31 119 ILE A C 1
ATOM 979 O O . ILE A 1 120 ? 10.918 7.932 51.930 1.00 20.98 119 ILE A O 1
ATOM 984 N N . VAL A 1 121 ? 9.428 8.395 53.594 1.00 20.29 120 VAL A N 1
ATOM 985 C CA . VAL A 1 121 ? 8.928 9.626 53.014 1.00 21.79 120 VAL A CA 1
ATOM 986 C C . VAL A 1 121 ? 9.353 10.874 53.763 1.00 22.84 120 VAL A C 1
ATOM 987 O O . VAL A 1 121 ? 9.280 11.954 53.212 1.00 20.80 120 VAL A O 1
ATOM 991 N N A GLU A 1 122 ? 9.776 10.703 55.022 0.50 22.92 121 GLU A N 1
ATOM 992 N N B GLU A 1 122 ? 9.739 10.751 55.036 0.50 22.24 121 GLU A N 1
ATOM 993 C CA A GLU A 1 122 ? 10.104 11.836 55.885 0.50 22.43 121 GLU A CA 1
ATOM 994 C CA B GLU A 1 122 ? 10.115 11.946 55.803 0.50 22.55 121 GLU A CA 1
ATOM 995 C C A GLU A 1 122 ? 11.170 11.397 56.876 0.50 22.04 121 GLU A C 1
ATOM 996 C C B GLU A 1 122 ? 11.061 11.518 56.904 0.50 21.50 121 GLU A C 1
ATOM 997 O O A GLU A 1 122 ? 11.125 10.296 57.455 0.50 19.28 121 GLU A O 1
ATOM 998 O O B GLU A 1 122 ? 10.782 10.544 57.605 0.50 22.23 121 GLU A O 1
ATOM 1009 N N . ALA A 1 123 ? 12.197 12.222 57.011 1.00 21.39 122 ALA A N 1
ATOM 1010 C CA . ALA A 1 123 ? 13.248 11.992 58.005 1.00 21.75 122 ALA A CA 1
ATOM 1011 C C . ALA A 1 123 ? 13.575 13.352 58.594 1.00 23.83 122 ALA A C 1
ATOM 1012 O O . ALA A 1 123 ? 13.985 14.272 57.857 1.00 24.19 122 ALA A O 1
ATOM 1030 N N . GLY A 1 125 ? 15.833 15.305 61.524 1.00 20.62 124 GLY A N 1
ATOM 1031 C CA . GLY A 1 125 ? 16.975 15.149 62.401 1.00 21.91 124 GLY A CA 1
ATOM 1032 C C . GLY A 1 125 ? 17.178 16.280 63.374 1.00 21.45 124 GLY A C 1
ATOM 1033 O O . GLY A 1 125 ? 16.974 17.461 63.056 1.00 21.18 124 GLY A O 1
ATOM 1034 N N . TYR A 1 126 ? 17.567 15.904 64.616 1.00 20.06 125 TYR A N 1
ATOM 1035 C CA . TYR A 1 126 ? 17.881 16.867 65.659 1.00 22.10 125 TYR A CA 1
ATOM 1036 C C . TYR A 1 126 ? 19.094 16.432 66.483 1.00 19.54 125 TYR A C 1
ATOM 1037 O O . TYR A 1 126 ? 19.412 15.250 66.487 1.00 20.43 125 TYR A O 1
ATOM 1046 N N . VAL A 1 127 ? 19.719 17.372 67.196 1.00 21.56 126 VAL A N 1
ATOM 1047 C CA . VAL A 1 127 ? 20.932 17.130 67.944 1.00 20.40 126 VAL A CA 1
ATOM 1048 C C . VAL A 1 127 ? 20.895 17.823 69.279 1.00 21.67 126 VAL A C 1
ATOM 1049 O O . VAL A 1 127 ? 20.053 18.665 69.517 1.00 21.72 126 VAL A O 1
ATOM 1053 N N . LYS A 1 128 ? 21.829 17.496 70.158 1.00 21.23 127 LYS A N 1
ATOM 1054 C CA . LYS A 1 128 ? 22.085 18.358 71.314 1.00 20.17 127 LYS A CA 1
ATOM 1055 C C . LYS A 1 128 ? 22.779 19.579 70.787 1.00 23.38 127 LYS A C 1
ATOM 1056 O O . LYS A 1 128 ? 23.624 19.482 69.883 1.00 21.90 127 LYS A O 1
ATOM 1062 N N . GLY A 1 129 ? 22.438 20.726 71.351 1.00 23.76 128 GLY A N 1
ATOM 1063 C CA . GLY A 1 129 ? 22.895 21.995 70.813 1.00 23.65 128 GLY A CA 1
ATOM 1064 C C . GLY A 1 129 ? 23.980 22.672 71.590 1.00 30.27 128 GLY A C 1
ATOM 1065 O O . GLY A 1 129 ? 24.284 23.788 71.146 1.00 33.09 128 GLY A O 1
#

Secondary structure (DSSP, 8-state):
-EEEP-TTHHHHHH--HHHHHHHTT-GGGHHHHEEEEEEEE-S-STTT--EEESHHHHHHHHHHHHH-TT--EEEEEEEEETTEEEEEEEE---S--EEEEE--EETTEEEE--EE--

B-factor: mean 27.38, std 9.2, range [15.16, 63.81]